Protein AF-A0A966H5E4-F1 (afdb_monomer_lite)

Foldseek 3Di:
DQQCPVQQAKAWDPQVPDDDPDDDRFPIKIKGWHAPPPRQKIKIKMWTAHPVRDIDIDIFMDGQPQDWDQGPPVVFARTKYWHAPDSFWIWIFGHHPNHTDDIDIRGDDPVD

Secondary structure (DSSP, 8-state):
--GGGGG-SEEEE-GGG---SSSPPPSEEEEEEEEEGGGTEEEEEEEEE-TT--EEEEEEEE--SSS-EE-S-TTT-SEEEEEEEETTEEEEEEEETTEEEEEEEEE--TT-

Radius of gyration: 14.09 Å; chains: 1; bounding box: 32×37×35 Å

pLDDT: mean 90.91, std 8.25, range [50.94, 97.81]

Sequence (112 aa):
MVQAYNFLASWQLFPEKCDYQFGLVPKSGSYRIESIRNGHALAISSNWVSLENEAFYTQYELLPNGELQPFDNQELADTVEANFDNASALRIRFYKTETLILDVLHEIMPNG

Structure (mmCIF, N/CA/C/O backbone):
data_AF-A0A966H5E4-F1
#
_entry.id   AF-A0A966H5E4-F1
#
loop_
_atom_site.group_PDB
_atom_site.id
_atom_site.type_symbol
_atom_site.label_atom_id
_atom_site.label_alt_id
_atom_site.label_comp_id
_atom_site.label_asym_id
_atom_site.label_entity_id
_atom_site.label_seq_id
_atom_site.pdbx_PDB_ins_code
_atom_site.Cartn_x
_atom_site.Cartn_y
_atom_site.Cartn_z
_atom_site.occupancy
_atom_site.B_iso_or_equiv
_atom_site.auth_seq_id
_atom_site.auth_comp_id
_atom_site.auth_asym_id
_atom_site.auth_atom_id
_atom_site.pdbx_PDB_model_num
ATOM 1 N N . MET A 1 1 ? -8.522 -7.320 16.559 1.00 50.94 1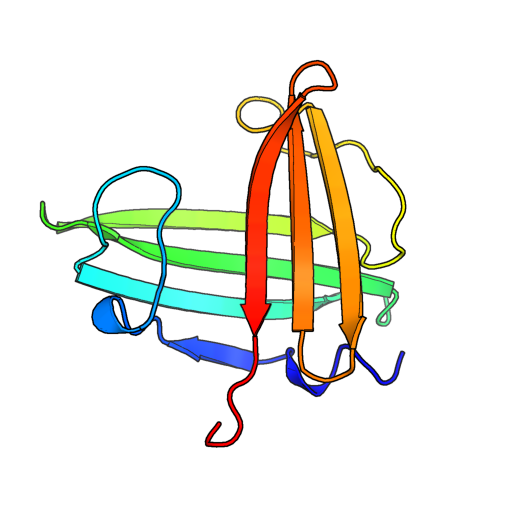 MET A N 1
ATOM 2 C CA . MET A 1 1 ? -7.042 -7.270 16.594 1.00 50.94 1 MET A CA 1
ATOM 3 C C . MET A 1 1 ? -6.354 -8.548 16.064 1.00 50.94 1 MET A C 1
ATOM 5 O O . MET A 1 1 ? -5.147 -8.528 15.906 1.00 50.94 1 MET A O 1
ATOM 9 N N . VAL A 1 2 ? -7.077 -9.636 15.725 1.00 54.19 2 VAL A N 1
ATOM 10 C CA . VAL A 1 2 ? -6.490 -10.913 15.228 1.00 54.19 2 VAL A CA 1
ATOM 11 C C . VAL A 1 2 ? -6.073 -10.871 13.743 1.00 54.19 2 VAL A C 1
ATOM 13 O O . VAL A 1 2 ? -5.162 -11.585 13.347 1.00 54.19 2 VAL A O 1
ATOM 16 N N . GLN A 1 3 ? -6.691 -10.018 12.920 1.00 62.41 3 GLN A N 1
ATOM 17 C CA . GLN A 1 3 ? -6.513 -10.044 11.456 1.00 62.41 3 GLN A CA 1
ATOM 18 C C . GLN A 1 3 ? -5.172 -9.481 10.961 1.00 62.41 3 GLN A C 1
ATOM 20 O O . GLN A 1 3 ? -4.663 -9.946 9.948 1.00 62.41 3 GLN A O 1
ATOM 25 N N . ALA A 1 4 ? -4.560 -8.541 11.688 1.00 72.69 4 ALA A N 1
ATOM 26 C CA . ALA A 1 4 ? -3.280 -7.965 11.274 1.00 72.69 4 ALA A CA 1
ATOM 27 C C . ALA A 1 4 ? -2.110 -8.951 11.394 1.00 72.69 4 ALA A C 1
ATOM 29 O O . ALA A 1 4 ? -1.133 -8.801 10.672 1.00 72.69 4 ALA A O 1
ATOM 30 N N . TYR A 1 5 ? -2.205 -9.957 12.276 1.00 76.81 5 TYR A N 1
ATOM 31 C CA . TYR A 1 5 ? -1.086 -10.835 12.639 1.00 76.81 5 TYR A CA 1
ATOM 32 C C . TYR A 1 5 ? -0.432 -11.509 11.428 1.00 76.81 5 TYR A C 1
ATOM 34 O O . TYR A 1 5 ? 0.789 -11.606 11.375 1.00 76.81 5 TYR A O 1
ATOM 42 N N . ASN A 1 6 ? -1.231 -11.891 10.428 1.00 85.12 6 ASN A N 1
ATOM 43 C CA . ASN A 1 6 ? -0.730 -12.542 9.218 1.00 85.12 6 ASN A CA 1
ATOM 44 C C . ASN A 1 6 ? 0.134 -11.616 8.347 1.00 85.12 6 ASN A C 1
ATOM 46 O O . ASN A 1 6 ? 0.923 -12.103 7.550 1.00 85.12 6 ASN A O 1
ATOM 50 N N . PHE A 1 7 ? 0.007 -10.297 8.510 1.00 88.06 7 PHE A N 1
ATOM 51 C CA . PHE A 1 7 ? 0.722 -9.288 7.730 1.00 88.06 7 PHE A CA 1
ATOM 52 C C . PHE A 1 7 ? 1.960 -8.731 8.437 1.00 88.06 7 PHE A C 1
ATOM 54 O O . PHE A 1 7 ? 2.816 -8.146 7.772 1.00 88.06 7 PHE A O 1
ATOM 61 N N . LEU A 1 8 ? 2.066 -8.890 9.763 1.00 91.62 8 LEU A N 1
ATOM 62 C CA . LEU A 1 8 ? 3.128 -8.289 10.577 1.00 91.62 8 LEU A CA 1
ATOM 63 C C . LEU A 1 8 ? 4.469 -9.002 10.377 1.00 91.62 8 LEU A C 1
ATOM 65 O O . LEU A 1 8 ? 4.881 -9.835 11.184 1.00 91.62 8 LEU A O 1
ATOM 69 N N . ALA A 1 9 ? 5.156 -8.673 9.291 1.00 91.12 9 ALA A N 1
ATOM 70 C CA . ALA A 1 9 ? 6.442 -9.251 8.945 1.00 91.12 9 ALA A CA 1
ATOM 71 C C . ALA A 1 9 ? 7.276 -8.293 8.087 1.00 91.12 9 ALA A C 1
ATOM 73 O O . ALA A 1 9 ? 6.839 -7.211 7.686 1.00 91.12 9 ALA A O 1
ATOM 74 N N . SER A 1 10 ? 8.508 -8.720 7.812 1.00 92.06 10 SER A N 1
ATOM 75 C CA . SER A 1 10 ? 9.286 -8.210 6.686 1.00 92.06 10 SER A CA 1
ATOM 76 C C . SER A 1 10 ? 9.081 -9.140 5.504 1.00 92.06 10 SER A C 1
ATOM 78 O O . SER A 1 10 ? 9.154 -10.359 5.642 1.00 92.06 10 SER A O 1
ATOM 80 N N . TRP A 1 11 ? 8.861 -8.547 4.350 1.00 90.94 11 TRP A N 1
ATOM 81 C CA . TRP A 1 11 ? 8.455 -9.229 3.148 1.00 90.94 11 TRP A CA 1
ATOM 82 C C . TRP A 1 11 ? 9.354 -8.817 1.995 1.00 90.94 11 TRP A C 1
ATOM 84 O O . TRP A 1 11 ? 9.778 -7.663 1.883 1.00 90.94 11 TRP A O 1
ATOM 94 N N . GLN A 1 12 ? 9.639 -9.776 1.127 1.00 90.56 12 GLN A N 1
ATOM 95 C CA . GLN A 1 12 ? 10.424 -9.550 -0.072 1.00 90.56 12 GLN A CA 1
ATOM 96 C C . GLN A 1 12 ? 9.494 -9.314 -1.257 1.00 90.56 12 GLN A C 1
ATOM 98 O O . GLN A 1 12 ? 8.526 -10.045 -1.457 1.00 90.56 12 GLN A O 1
ATOM 103 N N . LEU A 1 13 ? 9.807 -8.297 -2.055 1.00 89.25 13 LEU A N 1
ATOM 104 C CA . LEU A 1 13 ? 9.125 -8.056 -3.314 1.00 89.25 13 LEU A CA 1
ATOM 105 C C . LEU A 1 13 ? 9.654 -9.033 -4.368 1.00 89.25 13 LEU A C 1
ATOM 107 O O . LEU A 1 13 ? 10.859 -9.064 -4.627 1.00 89.25 13 LEU A O 1
ATOM 111 N N . PHE A 1 14 ? 8.743 -9.778 -4.987 1.00 89.38 14 PHE A N 1
ATOM 112 C CA . PHE A 1 14 ? 8.983 -10.559 -6.200 1.00 89.38 14 PHE A CA 1
ATOM 113 C C . PHE A 1 14 ? 8.325 -9.811 -7.361 1.00 89.38 14 PHE A C 1
ATOM 115 O O . PHE A 1 14 ? 7.114 -9.952 -7.537 1.00 89.38 14 PHE A O 1
ATOM 122 N N . PRO A 1 15 ? 9.061 -8.960 -8.102 1.00 87.50 15 PRO A N 1
ATOM 123 C CA . PRO A 1 15 ? 8.449 -8.045 -9.062 1.00 87.50 15 PRO A CA 1
ATOM 124 C C . PRO A 1 15 ? 7.628 -8.747 -10.150 1.00 87.50 15 PRO A C 1
ATOM 126 O O . PRO A 1 15 ? 6.629 -8.217 -10.620 1.00 87.50 15 PRO A O 1
ATOM 129 N N . GLU A 1 16 ? 7.999 -9.973 -10.506 1.00 89.00 16 GLU A N 1
ATOM 130 C CA . GLU A 1 16 ? 7.293 -10.823 -11.462 1.00 89.00 16 GLU A CA 1
ATOM 131 C C . GLU A 1 16 ? 5.937 -11.356 -10.967 1.00 89.00 16 GLU A C 1
ATOM 133 O O . GLU A 1 16 ? 5.179 -11.914 -11.757 1.00 89.00 16 GLU A O 1
ATOM 138 N N . LYS A 1 17 ? 5.633 -11.215 -9.671 1.00 87.06 17 LYS A N 1
ATOM 139 C CA . LYS A 1 17 ? 4.374 -11.648 -9.043 1.00 87.06 17 LYS A CA 1
ATOM 140 C C . LYS A 1 17 ? 3.460 -10.483 -8.659 1.00 87.06 17 LYS A C 1
ATOM 142 O O . LYS A 1 17 ? 2.461 -10.709 -7.981 1.00 87.06 17 LYS A O 1
ATOM 147 N N . CYS A 1 18 ? 3.813 -9.254 -9.027 1.00 86.31 18 CYS A N 1
ATOM 148 C CA . CYS A 1 18 ? 3.080 -8.056 -8.639 1.00 86.31 18 CYS A CA 1
ATOM 149 C C . CYS A 1 18 ? 2.464 -7.359 -9.852 1.00 86.31 18 CYS A C 1
ATOM 151 O O . CYS A 1 18 ? 3.092 -7.253 -10.904 1.00 86.31 18 CYS A O 1
ATOM 153 N N . ASP A 1 19 ? 1.267 -6.810 -9.657 1.00 87.25 19 ASP A N 1
ATOM 154 C CA . ASP A 1 19 ? 0.618 -5.918 -10.612 1.00 87.25 19 ASP A CA 1
ATOM 155 C C . ASP A 1 19 ? 0.862 -4.461 -10.206 1.00 87.25 19 ASP A C 1
ATOM 157 O O . ASP A 1 19 ? 0.586 -4.056 -9.074 1.00 87.25 19 ASP A O 1
ATOM 161 N N . TYR A 1 20 ? 1.388 -3.659 -11.132 1.00 88.12 20 TYR A N 1
ATOM 162 C CA . TYR A 1 20 ? 1.750 -2.265 -10.880 1.00 88.12 20 TYR A CA 1
ATOM 163 C C . TYR A 1 20 ? 0.769 -1.323 -11.571 1.00 88.12 20 TYR A C 1
ATOM 165 O O . TYR A 1 20 ? 0.614 -1.365 -12.790 1.00 88.12 20 TYR A O 1
ATOM 173 N N . GLN A 1 21 ? 0.135 -0.438 -10.798 1.00 85.75 21 GLN A N 1
ATOM 174 C CA . GLN A 1 21 ? -0.755 0.589 -11.354 1.00 85.75 21 GLN A CA 1
ATOM 175 C C . GLN A 1 21 ? 0.018 1.724 -12.042 1.00 85.75 21 GLN A C 1
ATOM 177 O O . GLN A 1 21 ? -0.467 2.298 -13.015 1.00 85.75 21 GLN A O 1
ATOM 182 N N . PHE A 1 22 ? 1.223 2.039 -11.555 1.00 83.19 22 PHE A N 1
ATOM 183 C CA . PHE A 1 22 ? 2.040 3.153 -12.035 1.00 83.19 22 PHE A CA 1
ATOM 184 C C . PHE A 1 22 ? 3.528 2.802 -12.043 1.00 83.19 22 PHE A C 1
ATOM 186 O O . PHE A 1 22 ? 3.987 1.965 -11.266 1.00 83.19 22 PHE A O 1
ATOM 193 N N . GLY A 1 23 ? 4.288 3.522 -12.871 1.00 82.62 23 GLY A N 1
ATOM 194 C CA . GLY A 1 23 ? 5.744 3.423 -12.928 1.00 82.62 23 GLY A CA 1
ATOM 195 C C . GLY A 1 23 ? 6.258 2.170 -13.635 1.00 82.62 23 GLY A C 1
ATOM 196 O O . GLY A 1 23 ? 5.518 1.442 -14.296 1.00 82.62 23 GLY A O 1
ATOM 197 N N . LEU A 1 24 ? 7.569 1.958 -13.525 1.00 87.19 24 LEU A N 1
ATOM 198 C CA . LEU A 1 24 ? 8.240 0.764 -14.027 1.00 87.19 24 LEU A CA 1
ATOM 199 C C . LEU A 1 24 ? 8.396 -0.263 -12.909 1.00 87.19 24 LEU A C 1
ATOM 201 O O . LEU A 1 24 ? 8.579 0.088 -11.742 1.00 87.19 24 LEU A O 1
ATOM 205 N N . VAL A 1 25 ? 8.383 -1.536 -13.299 1.00 90.94 25 VAL A N 1
ATOM 206 C CA . VAL A 1 25 ? 8.644 -2.660 -12.400 1.00 90.94 25 VAL A CA 1
ATOM 207 C C . VAL A 1 25 ? 10.019 -2.465 -11.739 1.00 90.94 25 VAL A C 1
ATOM 209 O O . VAL A 1 25 ? 11.018 -2.305 -12.450 1.00 90.94 25 VAL A O 1
ATOM 212 N N . PRO A 1 26 ? 10.109 -2.454 -10.396 1.00 92.12 26 PRO A N 1
ATOM 213 C CA . PRO A 1 26 ? 11.379 -2.325 -9.703 1.00 92.12 26 PRO A CA 1
ATOM 214 C C . PRO A 1 26 ? 12.228 -3.582 -9.900 1.00 92.12 26 PRO A C 1
ATOM 216 O O . PRO A 1 26 ? 11.724 -4.688 -10.079 1.00 92.12 26 PRO A O 1
ATOM 219 N N . LYS A 1 27 ? 13.546 -3.424 -9.795 1.00 93.56 27 LYS A N 1
ATOM 220 C CA . LYS A 1 27 ? 14.506 -4.531 -9.851 1.00 93.56 27 LYS A CA 1
ATOM 221 C C . LYS A 1 27 ? 14.396 -5.445 -8.630 1.00 93.56 27 LYS A C 1
ATOM 223 O O . LYS A 1 27 ? 14.578 -6.653 -8.728 1.00 93.56 27 LYS A O 1
ATOM 228 N N . SER A 1 28 ? 14.154 -4.851 -7.466 1.00 93.62 28 SER A N 1
ATOM 229 C CA . SER A 1 28 ? 14.013 -5.542 -6.185 1.00 93.62 28 SER A CA 1
ATOM 230 C C . SER A 1 28 ? 13.399 -4.600 -5.161 1.00 93.62 28 SER A C 1
ATOM 232 O O . SER A 1 28 ? 13.559 -3.385 -5.275 1.00 93.62 28 SER A O 1
ATOM 234 N N . GLY A 1 29 ? 12.797 -5.145 -4.114 1.00 94.12 29 GLY A N 1
ATOM 235 C CA . GLY A 1 29 ? 12.353 -4.354 -2.978 1.00 94.12 29 GLY A CA 1
ATOM 236 C C . GLY A 1 29 ? 12.055 -5.210 -1.760 1.00 94.12 29 GLY A C 1
ATOM 237 O O . GLY A 1 29 ? 12.014 -6.439 -1.830 1.00 94.12 29 GLY A O 1
ATOM 238 N N . SER A 1 30 ? 11.845 -4.541 -0.642 1.00 93.88 30 SER A N 1
ATOM 239 C CA . SER A 1 30 ? 11.320 -5.141 0.574 1.00 93.88 30 SER A CA 1
ATOM 240 C C . SER A 1 30 ? 10.307 -4.205 1.195 1.00 93.88 30 SER A C 1
ATOM 242 O O . SER A 1 30 ? 10.428 -2.986 1.090 1.00 93.88 30 SER A O 1
ATOM 244 N N . TYR A 1 31 ? 9.321 -4.790 1.856 1.00 93.06 31 TYR A N 1
ATOM 245 C CA . TYR A 1 31 ? 8.350 -4.050 2.637 1.00 93.06 31 TYR A CA 1
ATOM 246 C C . TYR A 1 31 ? 8.261 -4.629 4.041 1.00 93.06 31 TYR A C 1
ATOM 248 O O . TYR A 1 31 ? 8.528 -5.807 4.271 1.00 93.06 31 TYR A O 1
ATOM 256 N N . ARG A 1 32 ? 7.905 -3.793 5.006 1.00 95.44 32 ARG A N 1
ATOM 257 C CA . ARG A 1 32 ? 7.684 -4.197 6.386 1.00 95.44 32 ARG A CA 1
ATOM 258 C C . ARG A 1 32 ? 6.393 -3.577 6.882 1.00 95.44 32 ARG A C 1
ATOM 260 O O . ARG A 1 32 ? 6.173 -2.382 6.699 1.00 95.44 32 ARG A O 1
ATOM 267 N N . ILE A 1 33 ? 5.572 -4.404 7.517 1.00 95.06 33 ILE A N 1
ATOM 268 C CA . ILE A 1 33 ? 4.335 -3.982 8.167 1.00 95.06 33 ILE A CA 1
ATOM 269 C C . ILE A 1 33 ? 4.482 -4.270 9.655 1.00 95.06 33 ILE A C 1
ATOM 271 O O . ILE A 1 33 ? 4.755 -5.400 10.059 1.00 95.06 33 ILE A O 1
ATOM 275 N N . GLU A 1 34 ? 4.307 -3.241 10.471 1.00 95.50 34 GLU A N 1
ATOM 276 C CA . GLU A 1 34 ? 4.423 -3.314 11.922 1.00 95.50 34 GLU A CA 1
ATOM 277 C C . GLU A 1 34 ? 3.140 -2.827 12.578 1.00 95.50 34 GLU A C 1
ATOM 279 O O . GLU A 1 34 ? 2.458 -1.927 12.095 1.00 95.50 34 GLU A O 1
ATOM 284 N N . SER A 1 35 ? 2.814 -3.436 13.709 1.00 93.75 35 SER A N 1
ATOM 285 C CA . SER A 1 35 ? 1.715 -3.009 14.558 1.00 93.75 35 SER A CA 1
ATOM 286 C C . SER A 1 35 ? 2.224 -1.940 15.515 1.00 93.75 35 SER A C 1
ATOM 288 O O . SER A 1 35 ? 3.200 -2.154 16.235 1.00 93.75 35 SER A O 1
ATOM 290 N N . ILE A 1 36 ? 1.555 -0.793 15.535 1.00 93.75 36 ILE A N 1
ATOM 291 C CA . ILE A 1 36 ? 1.883 0.344 16.395 1.00 93.75 36 ILE A CA 1
ATOM 292 C C . ILE A 1 36 ? 0.654 0.758 17.211 1.00 93.75 36 ILE A C 1
ATOM 294 O O . ILE A 1 36 ? -0.453 0.246 17.018 1.00 93.75 36 ILE A O 1
ATOM 298 N N . ARG A 1 37 ? 0.840 1.683 18.164 1.00 92.06 37 ARG A N 1
ATOM 299 C CA . ARG A 1 37 ? -0.240 2.223 19.016 1.00 92.06 37 ARG A CA 1
ATOM 300 C C . ARG A 1 37 ? -1.080 1.106 19.660 1.00 92.06 37 ARG A C 1
ATOM 302 O O . ARG A 1 37 ? -2.303 1.109 19.573 1.00 92.06 37 ARG A O 1
ATOM 309 N N . ASN A 1 38 ? -0.408 0.121 20.261 1.00 86.69 38 ASN A N 1
ATOM 310 C CA . ASN A 1 38 ? -1.017 -1.065 20.878 1.00 86.69 38 ASN A CA 1
ATOM 311 C C . ASN A 1 38 ? -1.904 -1.900 19.932 1.00 86.69 38 ASN A C 1
ATOM 313 O O . ASN A 1 38 ? -2.871 -2.502 20.382 1.00 86.69 38 ASN A O 1
ATOM 317 N N . GLY A 1 39 ? -1.597 -1.946 18.631 1.00 84.50 39 GLY A N 1
ATOM 318 C CA . GLY A 1 39 ? -2.324 -2.769 17.656 1.00 84.50 39 GLY A CA 1
ATOM 319 C C . GLY A 1 39 ? -3.528 -2.117 17.003 1.00 84.50 39 GLY A C 1
ATOM 320 O O . GLY A 1 39 ? -4.297 -2.804 16.331 1.00 84.50 39 GLY A O 1
ATOM 321 N N . HIS A 1 40 ? -3.694 -0.811 17.190 1.00 88.88 40 HIS A N 1
ATOM 322 C CA . HIS A 1 40 ? -4.760 -0.048 16.551 1.00 88.88 40 HIS A CA 1
ATOM 323 C C . HIS A 1 40 ? -4.352 0.544 15.200 1.00 88.88 40 HIS A C 1
ATOM 325 O O . HIS A 1 40 ? -5.225 0.812 14.382 1.00 88.88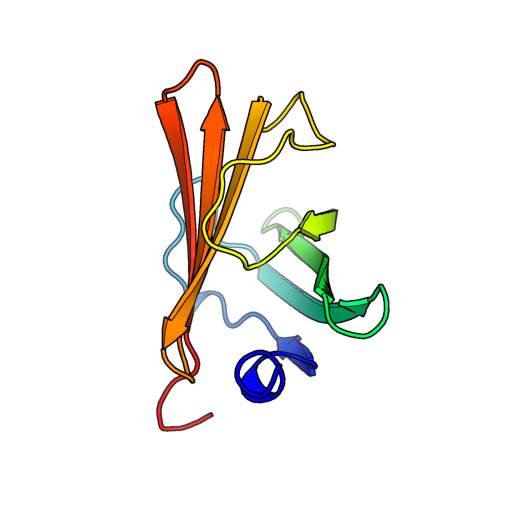 40 HIS A O 1
ATOM 331 N N . ALA A 1 41 ? -3.054 0.731 14.958 1.00 93.19 41 ALA A N 1
ATOM 332 C CA . ALA A 1 41 ? -2.525 1.287 13.718 1.00 93.19 41 ALA A CA 1
ATOM 333 C C . ALA A 1 41 ? -1.416 0.396 13.146 1.00 93.19 41 ALA A C 1
ATOM 335 O O . ALA A 1 41 ? -0.808 -0.402 13.867 1.00 93.19 41 ALA A O 1
ATOM 336 N N . LEU A 1 42 ? -1.156 0.549 11.850 1.00 94.94 42 LEU A N 1
ATOM 337 C CA . LEU A 1 42 ? -0.062 -0.105 11.144 1.00 94.94 42 LEU A CA 1
ATOM 338 C C . LEU A 1 42 ? 0.962 0.938 10.706 1.00 94.94 42 LEU A C 1
ATOM 340 O O . LEU A 1 42 ? 0.580 1.985 10.190 1.00 94.94 42 LEU A O 1
ATOM 344 N N . ALA A 1 43 ? 2.241 0.628 10.878 1.00 95.62 43 ALA A N 1
ATOM 345 C CA . ALA A 1 43 ? 3.338 1.322 10.224 1.00 95.62 43 ALA A CA 1
ATOM 346 C C . ALA A 1 43 ? 3.789 0.482 9.028 1.00 95.62 43 ALA A C 1
ATOM 348 O O . ALA A 1 43 ? 4.120 -0.695 9.183 1.00 95.62 43 ALA A O 1
ATOM 349 N N . ILE A 1 44 ? 3.784 1.079 7.841 1.00 95.25 44 ILE A N 1
ATOM 350 C CA . ILE A 1 44 ? 4.254 0.450 6.610 1.00 95.25 44 ILE A CA 1
ATOM 351 C C . ILE A 1 44 ? 5.512 1.176 6.172 1.00 95.25 44 ILE A C 1
ATOM 353 O O . ILE A 1 44 ? 5.512 2.396 6.038 1.00 95.25 44 ILE A O 1
ATOM 357 N N . SER A 1 45 ? 6.579 0.422 5.934 1.00 95.81 45 SER A N 1
ATOM 358 C CA . SER A 1 45 ? 7.794 0.918 5.292 1.00 95.81 45 SER A CA 1
ATOM 359 C C . SER A 1 45 ? 8.119 0.065 4.076 1.00 95.81 45 SER A C 1
ATOM 361 O O . S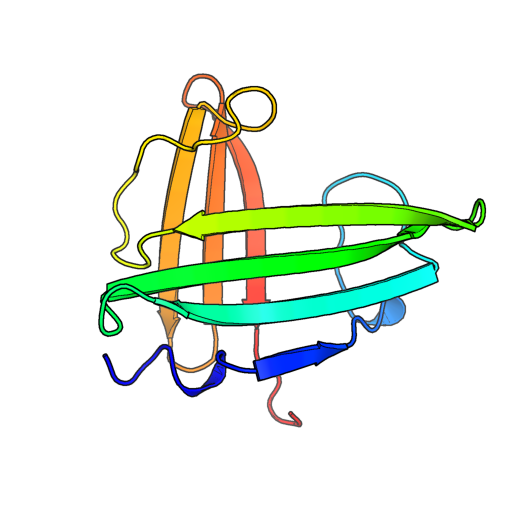ER A 1 45 ? 7.907 -1.148 4.074 1.00 95.81 45 SER A O 1
ATOM 363 N N . SER A 1 46 ? 8.602 0.700 3.017 1.00 94.00 46 SER A N 1
ATOM 364 C CA . SER A 1 46 ? 9.000 0.025 1.789 1.00 94.00 46 SER A CA 1
ATOM 365 C C . SER A 1 46 ? 10.257 0.665 1.233 1.00 94.00 46 SER A C 1
ATOM 367 O O . SER A 1 46 ? 10.418 1.883 1.263 1.00 94.00 46 SER A O 1
ATOM 369 N N . ASN A 1 47 ? 11.146 -0.169 0.716 1.00 95.38 47 ASN A N 1
ATOM 370 C CA . ASN A 1 47 ? 12.327 0.241 -0.016 1.00 95.38 47 ASN A CA 1
ATOM 371 C C . ASN A 1 47 ? 12.414 -0.560 -1.309 1.00 95.38 47 ASN A C 1
ATOM 373 O O . ASN A 1 47 ? 12.187 -1.771 -1.319 1.00 95.38 47 ASN A O 1
ATOM 377 N N . TRP A 1 48 ? 12.783 0.093 -2.403 1.00 95.06 48 TRP A N 1
ATOM 378 C CA . TRP A 1 48 ? 12.963 -0.581 -3.684 1.00 95.06 48 TRP A CA 1
ATOM 379 C C . TRP A 1 48 ? 14.087 0.047 -4.492 1.00 95.06 48 TRP A C 1
ATOM 381 O O . TRP A 1 48 ? 14.494 1.182 -4.255 1.00 95.06 48 TRP A O 1
ATOM 391 N N . VAL A 1 49 ? 14.604 -0.729 -5.439 1.00 95.31 49 VAL A N 1
ATOM 392 C CA . VAL A 1 49 ? 15.643 -0.309 -6.376 1.00 95.31 49 VAL A CA 1
ATOM 393 C C . VAL A 1 49 ? 15.049 -0.314 -7.780 1.00 95.31 49 VAL A C 1
ATOM 395 O O . VAL A 1 49 ? 14.470 -1.325 -8.189 1.00 95.31 49 VAL A O 1
ATOM 398 N N . SER A 1 50 ? 15.165 0.792 -8.515 1.00 93.44 50 SER A N 1
ATOM 399 C CA . SER A 1 50 ? 14.705 0.882 -9.907 1.00 93.44 50 SER A CA 1
ATOM 400 C C . SER A 1 50 ? 15.618 0.117 -10.867 1.00 93.44 50 SER A C 1
ATOM 402 O O . SER A 1 50 ? 16.699 -0.362 -10.509 1.00 93.44 50 SER A O 1
ATOM 404 N N . LEU A 1 51 ? 15.192 0.012 -12.127 1.00 91.62 51 LEU A N 1
ATOM 405 C CA . LEU A 1 51 ? 16.018 -0.543 -13.200 1.00 91.62 51 LEU A CA 1
ATOM 406 C C . LEU A 1 51 ? 17.257 0.324 -13.491 1.00 91.62 51 LEU A C 1
ATOM 408 O O . LEU A 1 51 ? 18.285 -0.220 -13.894 1.00 91.62 51 LEU A O 1
ATOM 412 N N . GLU A 1 52 ? 17.205 1.63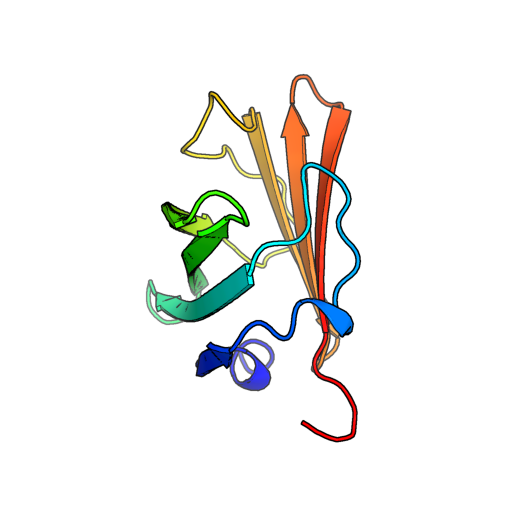2 -13.211 1.00 94.31 52 GLU A N 1
ATOM 413 C CA . GLU A 1 52 ? 18.365 2.533 -13.296 1.00 94.31 52 GLU A CA 1
ATOM 414 C C . GLU A 1 52 ? 19.319 2.416 -12.090 1.00 94.31 52 GLU A C 1
ATOM 416 O O . GLU A 1 52 ? 20.366 3.057 -12.062 1.00 94.31 52 GLU A O 1
ATOM 421 N N . ASN A 1 53 ? 19.026 1.521 -11.139 1.00 94.06 53 ASN A N 1
ATOM 422 C CA . ASN A 1 53 ? 19.747 1.325 -9.874 1.00 94.06 53 ASN A CA 1
ATOM 423 C C . ASN A 1 53 ? 19.632 2.505 -8.896 1.00 94.06 53 ASN A C 1
ATOM 425 O O . ASN A 1 53 ? 20.503 2.694 -8.045 1.00 94.06 53 ASN A O 1
ATOM 429 N N . GLU A 1 54 ? 18.539 3.258 -8.971 1.00 96.00 54 GLU A N 1
ATOM 430 C CA . GLU A 1 54 ? 18.196 4.259 -7.965 1.00 96.00 54 GLU A CA 1
ATOM 431 C C . GLU A 1 54 ? 17.463 3.595 -6.797 1.00 96.00 54 GLU A C 1
ATOM 433 O O . GLU A 1 54 ? 16.614 2.726 -7.004 1.00 96.00 54 GLU A O 1
ATOM 438 N N . ALA A 1 55 ? 17.803 3.979 -5.567 1.00 94.94 55 ALA A N 1
ATOM 439 C CA . ALA A 1 55 ? 17.190 3.440 -4.358 1.00 94.94 55 ALA A CA 1
ATOM 440 C C . ALA A 1 55 ? 16.145 4.412 -3.803 1.00 94.94 55 ALA A C 1
ATOM 442 O O . ALA A 1 55 ? 16.430 5.589 -3.589 1.00 94.94 55 ALA A O 1
ATOM 443 N N . PHE A 1 56 ? 14.959 3.888 -3.516 1.00 94.44 56 PHE A N 1
ATOM 444 C CA . PHE A 1 56 ? 13.825 4.631 -2.986 1.00 94.44 56 PHE A CA 1
ATOM 445 C C . PHE A 1 56 ? 13.386 4.058 -1.642 1.00 94.44 56 PHE A C 1
ATOM 447 O O . PHE A 1 56 ? 13.580 2.872 -1.359 1.00 94.44 56 PHE A O 1
ATOM 454 N N . TYR A 1 57 ? 12.768 4.910 -0.829 1.00 93.88 57 TYR A N 1
ATOM 455 C CA . TYR A 1 57 ? 12.201 4.560 0.466 1.00 93.88 57 TYR A CA 1
ATOM 456 C C . TYR A 1 57 ? 10.903 5.333 0.689 1.00 93.88 57 TYR A C 1
ATOM 458 O O . TYR A 1 57 ? 10.808 6.509 0.340 1.00 93.88 57 TYR A O 1
ATOM 466 N N . THR A 1 58 ? 9.924 4.687 1.309 1.00 92.62 58 THR A N 1
ATOM 467 C CA . THR A 1 58 ? 8.710 5.328 1.811 1.00 92.62 58 THR A CA 1
ATOM 468 C C . THR A 1 58 ? 8.317 4.728 3.152 1.00 92.62 58 THR A C 1
ATOM 470 O O . THR A 1 58 ? 8.575 3.552 3.421 1.00 92.62 58 THR A O 1
ATOM 473 N N . GLN A 1 59 ? 7.669 5.538 3.981 1.00 94.88 59 GLN A N 1
ATOM 474 C CA . GLN A 1 59 ? 7.065 5.107 5.229 1.00 94.88 59 GLN A CA 1
ATOM 475 C C . GLN A 1 59 ? 5.805 5.916 5.502 1.00 94.88 59 GLN A C 1
ATOM 477 O O . GLN A 1 59 ? 5.789 7.129 5.305 1.00 94.88 59 GLN A O 1
ATOM 482 N N . TYR A 1 60 ? 4.767 5.242 5.979 1.00 94.81 60 TYR A N 1
ATOM 483 C CA . TYR A 1 60 ? 3.528 5.873 6.403 1.00 94.81 60 TYR A CA 1
ATOM 484 C C . TYR A 1 60 ? 2.818 5.031 7.462 1.00 94.81 60 TYR A C 1
ATOM 486 O O . TYR A 1 60 ? 3.043 3.825 7.587 1.00 94.81 60 TYR A O 1
ATOM 494 N N . GLU A 1 61 ? 1.954 5.682 8.234 1.00 94.88 61 GLU A N 1
ATOM 495 C CA . GLU A 1 61 ? 1.094 5.037 9.220 1.00 94.88 61 GLU A CA 1
ATOM 496 C C . GLU A 1 61 ? -0.359 5.076 8.749 1.00 94.88 61 GLU A C 1
ATOM 498 O O . GLU A 1 61 ? -0.779 6.018 8.078 1.00 94.88 61 GLU A O 1
ATOM 503 N N . LEU A 1 62 ? -1.143 4.060 9.102 1.00 94.25 62 LEU A N 1
ATOM 504 C CA . LEU A 1 62 ? -2.569 4.022 8.789 1.00 94.25 62 LEU A CA 1
ATOM 505 C C . LEU A 1 62 ? -3.387 3.288 9.851 1.00 94.25 62 LEU A C 1
ATOM 507 O O . LEU A 1 62 ? -2.870 2.479 10.626 1.00 94.25 62 LEU A O 1
ATOM 511 N N . LEU A 1 63 ? -4.686 3.578 9.873 1.00 94.88 63 LEU A N 1
ATOM 512 C CA . LEU A 1 63 ? -5.680 2.911 10.709 1.00 94.88 63 LEU A CA 1
ATOM 513 C C . LEU A 1 63 ? -6.491 1.952 9.826 1.00 94.88 63 LEU A C 1
ATOM 515 O O . LEU A 1 63 ? -7.246 2.422 8.978 1.00 94.88 63 LEU A O 1
ATOM 519 N N . PRO A 1 64 ? -6.366 0.621 9.989 1.00 93.75 64 PRO A N 1
ATOM 520 C CA . PRO A 1 64 ? -7.113 -0.341 9.184 1.00 93.75 64 PRO A CA 1
ATOM 521 C C . PRO A 1 64 ? -8.546 -0.529 9.721 1.00 93.75 64 PRO A C 1
ATOM 523 O O . PRO A 1 64 ? -8.934 -1.634 10.106 1.00 93.75 64 PRO A O 1
ATOM 526 N N . A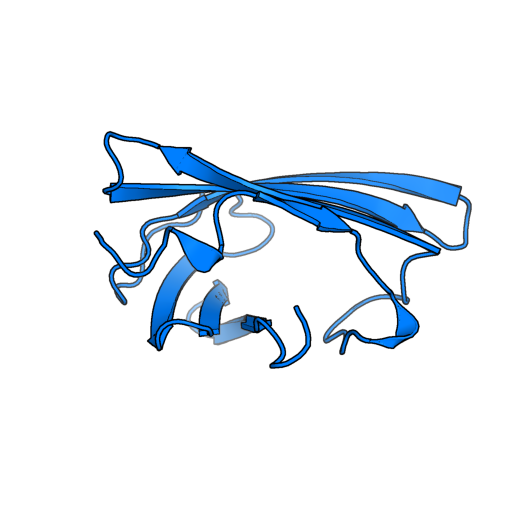SN A 1 65 ? -9.313 0.562 9.826 1.00 93.38 65 ASN A N 1
ATOM 527 C CA . ASN A 1 65 ? -10.674 0.584 10.377 1.00 93.38 65 ASN A CA 1
ATOM 528 C C . ASN A 1 65 ? -11.777 0.762 9.316 1.00 93.38 65 ASN A C 1
ATOM 530 O O . ASN A 1 65 ? -12.951 0.758 9.678 1.00 93.38 65 ASN A O 1
ATOM 534 N N . GLY A 1 66 ? -11.416 0.884 8.034 1.00 94.31 66 GLY A N 1
ATOM 535 C CA . GLY A 1 66 ? -12.356 1.108 6.933 1.00 94.31 66 GLY A CA 1
ATOM 536 C C . GLY A 1 66 ? -12.937 2.521 6.872 1.00 94.31 66 GLY A C 1
ATOM 537 O O . GLY A 1 66 ? -13.959 2.721 6.227 1.00 94.31 66 GLY A O 1
ATOM 538 N N . GLU A 1 67 ? -12.324 3.492 7.550 1.00 96.31 67 GLU A N 1
ATOM 539 C CA . GLU A 1 67 ? -12.717 4.899 7.475 1.00 96.31 67 GLU A CA 1
ATOM 540 C C . GLU A 1 67 ? -11.661 5.710 6.717 1.00 96.31 67 GLU A C 1
ATOM 542 O O . GLU A 1 67 ? -10.462 5.441 6.817 1.00 96.31 67 GLU A O 1
ATOM 547 N N . LEU A 1 68 ? -12.103 6.740 5.990 1.00 96.75 68 LEU A N 1
ATOM 548 C CA . LEU A 1 68 ? -11.207 7.721 5.381 1.00 96.75 68 LEU A CA 1
ATOM 549 C C . LEU A 1 68 ? -10.548 8.578 6.464 1.00 96.75 68 LEU A C 1
ATOM 551 O O . LEU A 1 68 ? -11.227 9.177 7.297 1.00 96.75 68 LEU A O 1
ATOM 555 N N . GLN A 1 69 ? -9.225 8.674 6.412 1.00 96.06 69 GLN A N 1
ATOM 556 C CA . GLN A 1 69 ? -8.412 9.486 7.313 1.00 96.06 69 GLN A CA 1
ATOM 557 C C . GLN A 1 69 ? -7.539 10.448 6.502 1.00 96.06 69 GLN A C 1
ATOM 559 O O . GLN A 1 69 ? -7.125 10.091 5.398 1.00 96.06 69 GLN A O 1
ATOM 564 N N . PRO A 1 70 ? -7.214 11.646 7.019 1.00 96.44 70 PRO A N 1
ATOM 565 C CA . PRO A 1 70 ? -6.189 12.496 6.421 1.00 96.44 70 PRO A CA 1
ATOM 566 C C . PRO A 1 70 ? -4.873 11.731 6.261 1.00 96.44 70 PRO A C 1
ATOM 568 O O . PRO A 1 70 ? -4.481 10.984 7.158 1.00 96.44 70 PRO A O 1
ATOM 571 N N . PHE A 1 71 ? -4.197 11.912 5.129 1.00 95.94 71 PHE A N 1
ATOM 572 C CA . PHE A 1 71 ? -2.933 11.234 4.855 1.00 95.94 71 PHE A CA 1
ATOM 573 C C . PHE A 1 71 ? -1.738 12.171 5.039 1.00 95.94 71 PHE A C 1
ATOM 575 O O . PHE A 1 71 ? -1.739 13.279 4.522 1.00 95.94 71 PHE A O 1
ATOM 582 N N . ASP A 1 72 ? -0.688 11.755 5.745 1.00 93.00 72 ASP A N 1
ATOM 583 C CA . ASP A 1 72 ? 0.414 12.673 6.078 1.00 93.00 72 ASP A CA 1
ATOM 584 C C . ASP A 1 72 ? 1.157 13.202 4.838 1.00 93.00 72 ASP A C 1
ATOM 586 O O . ASP A 1 72 ? 1.523 14.379 4.780 1.00 93.00 72 ASP A O 1
ATOM 590 N N . ASN A 1 73 ? 1.350 12.361 3.816 1.00 91.12 73 ASN A N 1
ATOM 591 C CA . ASN A 1 73 ? 1.977 12.784 2.567 1.00 91.12 73 ASN A CA 1
ATOM 592 C C . ASN A 1 73 ? 0.940 13.370 1.596 1.00 91.12 73 ASN A C 1
ATOM 594 O O . ASN A 1 73 ? 0.461 12.710 0.670 1.00 91.12 73 ASN A O 1
ATOM 598 N N . GLN A 1 74 ? 0.661 14.655 1.806 1.00 92.25 74 GLN A N 1
ATOM 599 C CA . GLN A 1 74 ? -0.269 15.456 1.012 1.00 92.25 74 GLN A CA 1
ATOM 600 C C . GLN A 1 74 ? 0.180 15.667 -0.444 1.00 92.25 74 GLN A C 1
ATOM 602 O O . GLN A 1 74 ? -0.644 16.045 -1.274 1.00 92.25 74 GLN A O 1
ATOM 607 N N . GLU A 1 75 ? 1.444 15.419 -0.805 1.00 91.56 75 GLU A N 1
ATOM 608 C CA . GLU A 1 75 ? 1.856 15.427 -2.218 1.00 91.56 75 GLU A CA 1
ATOM 609 C C . GLU A 1 75 ? 1.293 14.213 -2.962 1.00 91.56 75 GLU A C 1
ATOM 611 O O . GLU A 1 75 ? 0.875 14.339 -4.112 1.00 91.56 75 GLU A O 1
ATOM 616 N N . LEU A 1 76 ? 1.221 13.059 -2.287 1.00 90.31 76 LEU A N 1
ATOM 617 C CA . LEU A 1 76 ? 0.651 11.836 -2.845 1.00 90.31 76 LEU A CA 1
ATOM 618 C C . LEU A 1 76 ? -0.881 11.862 -2.805 1.00 90.31 76 LEU A C 1
ATOM 620 O O . LEU A 1 76 ? -1.512 11.723 -3.845 1.00 90.31 76 LEU A O 1
ATOM 624 N N . ALA A 1 77 ? -1.483 12.027 -1.625 1.00 96.06 77 ALA A N 1
ATOM 625 C CA . ALA A 1 77 ? -2.927 11.887 -1.423 1.00 96.06 77 ALA A CA 1
ATOM 626 C C . ALA A 1 77 ? -3.436 12.804 -0.305 1.00 96.06 77 ALA A C 1
ATOM 628 O O . ALA A 1 77 ? -2.700 13.108 0.627 1.00 96.06 77 ALA A O 1
ATOM 629 N N . ASP A 1 78 ? -4.705 13.204 -0.371 1.00 97.44 78 ASP A N 1
ATOM 630 C CA . ASP A 1 78 ? -5.342 13.996 0.689 1.00 97.44 78 ASP A CA 1
ATOM 631 C C . ASP A 1 78 ? -5.821 13.093 1.832 1.00 97.44 78 ASP A C 1
ATOM 633 O O . ASP A 1 78 ? -5.684 13.432 3.011 1.00 97.44 78 ASP A O 1
ATOM 637 N N . THR A 1 79 ? -6.373 11.926 1.478 1.00 97.81 79 THR A N 1
ATOM 638 C CA . THR A 1 79 ? -6.905 10.942 2.427 1.00 97.81 79 THR A CA 1
ATOM 639 C C . THR A 1 79 ? -6.521 9.513 2.053 1.00 97.81 79 THR A C 1
ATOM 641 O O . THR A 1 79 ? -6.208 9.209 0.898 1.00 97.81 79 THR A O 1
ATOM 644 N N . VAL A 1 80 ? -6.547 8.633 3.050 1.00 97.75 80 VAL A N 1
ATOM 645 C CA . VAL A 1 80 ? -6.288 7.200 2.933 1.00 97.75 80 VAL A CA 1
ATOM 646 C C . VAL A 1 80 ? -7.372 6.416 3.671 1.00 97.75 80 VAL A C 1
ATOM 648 O O . VAL A 1 80 ? -7.822 6.813 4.743 1.00 97.75 80 VAL A O 1
ATOM 651 N N . GLU A 1 81 ? -7.785 5.295 3.097 1.00 97.31 81 GLU A N 1
ATOM 652 C CA . GLU A 1 81 ? -8.648 4.289 3.714 1.00 97.31 81 GLU A CA 1
ATOM 653 C C . GLU A 1 81 ? -7.879 2.969 3.741 1.00 97.31 81 GLU A C 1
ATOM 655 O O . GLU A 1 81 ? -7.228 2.607 2.760 1.00 97.31 81 GLU A O 1
ATOM 660 N N . ALA A 1 82 ? -7.962 2.230 4.843 1.00 96.44 82 ALA A N 1
ATOM 661 C CA . ALA A 1 82 ? -7.403 0.889 4.920 1.00 96.44 82 ALA A CA 1
ATOM 662 C C . ALA A 1 82 ? -8.354 -0.058 5.642 1.00 96.44 82 ALA A C 1
ATOM 664 O O . ALA A 1 82 ? -8.969 0.303 6.649 1.00 96.44 82 ALA A O 1
ATOM 665 N N . ASN A 1 83 ? -8.452 -1.290 5.156 1.00 95.31 83 ASN A N 1
ATOM 666 C CA . ASN A 1 83 ? -9.302 -2.312 5.747 1.00 95.31 83 ASN A CA 1
ATOM 667 C C . ASN A 1 83 ? -8.778 -3.721 5.443 1.00 95.31 83 ASN A C 1
ATOM 669 O O . ASN A 1 83 ? -8.162 -3.978 4.410 1.00 95.31 83 ASN A O 1
ATOM 673 N N . PHE A 1 84 ? -9.060 -4.657 6.346 1.00 93.75 84 PHE A N 1
ATOM 674 C CA . PHE A 1 84 ? -8.889 -6.078 6.059 1.00 93.75 84 PHE A CA 1
ATOM 675 C C . PHE A 1 84 ? -10.148 -6.588 5.356 1.00 93.75 84 PHE A C 1
ATOM 677 O O . PHE A 1 84 ? -11.207 -6.667 5.980 1.00 93.75 84 PHE A O 1
ATOM 684 N N . ASP A 1 85 ? -10.038 -6.936 4.073 1.00 91.69 85 ASP A N 1
ATOM 685 C CA . ASP A 1 85 ? -11.126 -7.576 3.320 1.00 91.69 85 ASP A CA 1
ATOM 686 C C . ASP A 1 85 ? -11.404 -8.979 3.903 1.00 91.69 85 ASP A C 1
ATOM 688 O O . ASP A 1 85 ? -12.549 -9.426 3.980 1.00 91.69 85 ASP A O 1
ATOM 692 N N . ASN A 1 86 ? -10.351 -9.676 4.353 1.00 90.25 86 ASN A N 1
ATOM 693 C CA . ASN A 1 86 ? -10.411 -10.948 5.079 1.00 90.25 86 ASN A CA 1
ATOM 694 C C . ASN A 1 86 ? -9.069 -11.222 5.808 1.00 90.25 86 ASN A C 1
ATOM 696 O O . ASN A 1 86 ? -8.242 -10.328 5.963 1.00 90.25 86 ASN A O 1
ATOM 700 N N . ALA A 1 87 ? -8.842 -12.449 6.294 1.00 88.62 87 ALA A N 1
ATOM 701 C CA . ALA A 1 87 ? -7.623 -12.807 7.034 1.00 88.62 87 ALA A CA 1
ATOM 702 C C . ALA A 1 87 ? -6.333 -12.838 6.184 1.00 88.62 87 ALA A C 1
ATOM 704 O O . ALA A 1 87 ? -5.246 -12.864 6.759 1.00 88.62 87 ALA A O 1
ATOM 705 N N . SER A 1 88 ? -6.440 -12.852 4.855 1.00 91.00 88 SER A N 1
ATOM 706 C CA . SER A 1 88 ? -5.323 -12.893 3.905 1.00 91.00 88 SER A CA 1
ATOM 707 C C . SER A 1 88 ? -5.313 -11.714 2.931 1.00 91.00 88 SER A C 1
ATOM 709 O O . SER A 1 88 ? -4.463 -11.689 2.051 1.00 91.00 88 SER A O 1
ATOM 711 N N . ALA A 1 89 ? -6.200 -10.726 3.093 1.00 93.12 89 ALA A N 1
ATOM 712 C CA . ALA A 1 89 ? -6.274 -9.548 2.231 1.00 93.12 89 ALA A CA 1
ATOM 713 C C . ALA A 1 89 ? -6.357 -8.248 3.048 1.00 93.12 89 ALA A C 1
ATOM 715 O O . ALA A 1 89 ? -7.330 -8.019 3.771 1.00 93.12 89 ALA A O 1
ATOM 716 N N . LEU A 1 90 ? -5.343 -7.392 2.903 1.00 94.44 90 LEU A N 1
ATOM 717 C CA . LEU A 1 90 ? -5.304 -6.017 3.403 1.00 94.44 90 LEU A CA 1
ATOM 718 C C . LEU A 1 90 ? -5.353 -5.075 2.202 1.00 94.44 90 LEU A C 1
ATOM 720 O O . LEU A 1 90 ? -4.453 -5.095 1.364 1.00 94.44 90 LEU A O 1
ATOM 724 N N . ARG A 1 91 ? -6.380 -4.233 2.136 1.00 96.31 91 ARG A N 1
ATOM 725 C CA . ARG A 1 91 ? -6.537 -3.235 1.082 1.00 96.31 91 ARG A CA 1
ATOM 726 C C . ARG A 1 91 ? -6.291 -1.837 1.632 1.00 96.31 91 ARG A C 1
ATOM 728 O O . ARG A 1 91 ? -6.705 -1.523 2.747 1.00 96.31 91 ARG A O 1
ATOM 735 N N . ILE A 1 92 ? -5.606 -1.012 0.847 1.00 96.31 92 ILE A N 1
ATOM 736 C CA . ILE A 1 92 ? -5.285 0.378 1.161 1.00 96.31 92 ILE A CA 1
ATOM 737 C C . ILE A 1 92 ? -5.591 1.225 -0.072 1.00 96.31 92 ILE A C 1
ATOM 739 O O . ILE A 1 92 ? -5.054 0.977 -1.149 1.00 96.31 92 ILE A O 1
ATOM 743 N N . ARG A 1 93 ? -6.432 2.243 0.086 1.00 97.50 93 ARG A N 1
ATOM 744 C CA . ARG A 1 93 ? -6.854 3.141 -0.989 1.00 97.50 93 ARG A CA 1
ATOM 745 C C . ARG A 1 93 ? -6.469 4.571 -0.669 1.00 97.50 93 ARG A C 1
ATOM 747 O O . ARG A 1 93 ? -6.733 5.053 0.430 1.00 97.50 93 ARG A O 1
ATOM 754 N N . PHE A 1 94 ? -5.891 5.255 -1.644 1.00 97.19 94 PHE A N 1
ATOM 755 C CA . PHE A 1 94 ? -5.474 6.647 -1.528 1.00 97.19 94 PHE A CA 1
ATOM 756 C C . PHE A 1 94 ? -6.323 7.531 -2.431 1.00 97.19 94 PHE A C 1
ATOM 758 O O . PHE A 1 94 ? -6.550 7.203 -3.599 1.00 97.19 94 PHE A O 1
ATOM 765 N N . TYR A 1 95 ? -6.746 8.676 -1.903 1.00 97.56 95 TYR A N 1
ATOM 766 C CA . TYR A 1 95 ? -7.632 9.598 -2.598 1.00 97.56 95 TYR A CA 1
ATOM 767 C C . TYR A 1 95 ? -7.034 11.001 -2.652 1.00 97.56 95 TYR A C 1
ATOM 769 O O . TYR A 1 95 ? -6.563 11.528 -1.643 1.00 97.56 95 TYR A O 1
ATOM 777 N N . LYS A 1 96 ? -7.101 11.631 -3.825 1.00 97.12 96 LYS A N 1
ATOM 778 C CA . LYS A 1 96 ? -6.710 13.025 -4.060 1.00 97.12 96 LYS A CA 1
ATOM 779 C C . LYS A 1 96 ? -7.891 13.757 -4.678 1.00 97.12 96 LYS A C 1
ATOM 781 O O . LYS A 1 96 ? -8.436 13.304 -5.680 1.00 97.12 96 LYS A O 1
ATOM 786 N N . THR A 1 97 ? -8.311 14.860 -4.067 1.00 95.12 97 THR A N 1
ATOM 787 C CA . THR A 1 97 ? -9.473 15.652 -4.496 1.00 95.12 97 THR A CA 1
ATOM 788 C C . THR A 1 97 ? -10.707 14.758 -4.689 1.00 95.12 97 THR A C 1
ATOM 790 O O . THR A 1 97 ? -11.340 14.757 -5.742 1.00 95.12 97 THR A O 1
ATOM 793 N N . GLU A 1 98 ? -10.977 13.913 -3.684 1.00 93.69 98 GLU A N 1
ATOM 794 C CA . GLU A 1 98 ? -12.080 12.930 -3.647 1.00 93.69 98 GLU A CA 1
ATOM 795 C C . GLU A 1 98 ? -12.043 11.843 -4.741 1.00 93.69 98 GLU A C 1
ATOM 797 O O . GLU A 1 98 ? -12.963 11.038 -4.861 1.00 93.69 98 GLU A O 1
ATOM 802 N N . THR A 1 99 ? -10.960 11.760 -5.516 1.00 96.00 99 THR A N 1
ATOM 803 C CA . THR A 1 99 ? -10.771 10.748 -6.561 1.00 96.00 99 THR A CA 1
ATOM 804 C C . THR A 1 99 ? -9.808 9.670 -6.082 1.00 96.00 99 THR A C 1
ATOM 806 O O . THR A 1 99 ? -8.739 9.990 -5.565 1.00 96.00 99 THR A O 1
ATOM 809 N N . LEU A 1 100 ? -10.159 8.393 -6.272 1.00 96.44 100 LEU A N 1
ATOM 810 C CA . LEU A 1 100 ? -9.250 7.269 -6.030 1.00 96.44 100 LEU A CA 1
ATOM 811 C C . LEU A 1 100 ? -8.071 7.352 -7.005 1.00 96.44 100 LEU A C 1
ATOM 813 O O . LEU A 1 100 ? -8.269 7.275 -8.217 1.00 96.44 100 LEU A O 1
ATOM 817 N N . ILE A 1 101 ? -6.858 7.489 -6.475 1.00 95.62 101 ILE A N 1
ATOM 818 C CA . ILE A 1 101 ? -5.635 7.611 -7.280 1.00 95.62 101 ILE A CA 1
ATOM 819 C C . ILE A 1 101 ? -4.719 6.392 -7.185 1.00 95.62 101 ILE A C 1
ATOM 821 O O . ILE A 1 101 ? -3.893 6.206 -8.069 1.00 95.62 101 ILE A O 1
ATOM 825 N N . LEU A 1 102 ? -4.846 5.573 -6.138 1.00 94.56 102 LEU A N 1
ATOM 826 C CA . LEU A 1 102 ? -4.039 4.369 -5.939 1.00 94.56 102 LEU A CA 1
ATOM 827 C C . LEU A 1 102 ? -4.828 3.363 -5.090 1.00 94.56 102 LEU A C 1
ATOM 829 O O . LEU A 1 102 ? -5.321 3.716 -4.018 1.00 94.56 102 LEU A O 1
ATOM 833 N N . ASP A 1 103 ? -4.932 2.121 -5.567 1.00 95.88 103 ASP A N 1
ATOM 834 C CA . ASP A 1 103 ? -5.498 0.982 -4.825 1.00 95.88 103 ASP A CA 1
ATOM 835 C C . ASP A 1 103 ? -4.408 -0.081 -4.657 1.00 95.88 103 ASP A C 1
ATOM 837 O O . ASP A 1 103 ? -3.897 -0.623 -5.639 1.00 95.88 103 ASP A O 1
ATOM 841 N N . VAL A 1 104 ? -4.026 -0.343 -3.409 1.00 93.88 104 VAL A N 1
ATOM 842 C CA . VAL A 1 104 ? -2.993 -1.308 -3.034 1.00 93.88 104 VAL A CA 1
ATOM 843 C C . VAL A 1 104 ? -3.658 -2.479 -2.326 1.00 93.88 104 VAL A C 1
ATOM 845 O O . VAL A 1 104 ? -4.249 -2.319 -1.258 1.00 93.88 104 VAL A O 1
ATOM 848 N N . LEU A 1 105 ? -3.512 -3.673 -2.895 1.00 93.88 105 LEU A N 1
ATOM 849 C CA . LEU A 1 105 ? -3.930 -4.922 -2.271 1.00 93.88 105 LEU A CA 1
ATOM 850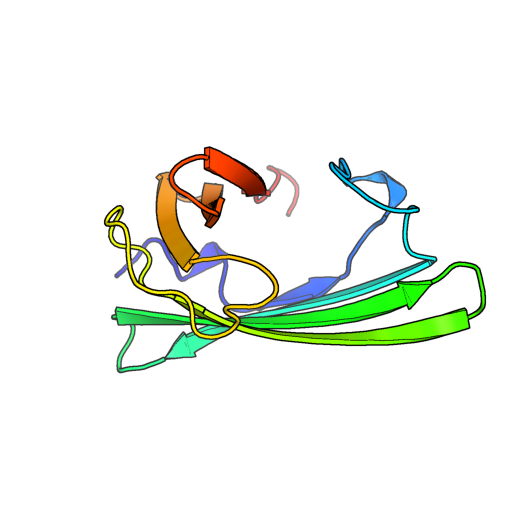 C C . LEU A 1 105 ? -2.695 -5.716 -1.844 1.00 93.88 105 LEU A C 1
ATOM 852 O O . LEU A 1 105 ? -1.904 -6.155 -2.675 1.00 93.88 105 LEU A O 1
ATOM 856 N N . HIS A 1 106 ? -2.556 -5.927 -0.540 1.00 91.69 106 HIS A N 1
ATOM 857 C CA . HIS A 1 106 ? -1.647 -6.918 0.015 1.00 91.69 106 HIS A CA 1
ATOM 858 C C . HIS A 1 106 ? -2.415 -8.227 0.188 1.00 91.69 106 HIS A C 1
ATOM 860 O O . HIS A 1 106 ? -3.320 -8.311 1.021 1.00 91.69 106 HIS A O 1
ATOM 866 N N . GLU A 1 107 ? -2.045 -9.242 -0.586 1.00 91.31 107 GLU A N 1
ATOM 867 C CA . GLU A 1 107 ? -2.655 -10.568 -0.535 1.00 91.31 107 GLU A CA 1
ATOM 868 C C . GLU A 1 107 ? -1.619 -11.622 -0.133 1.00 91.31 107 GLU A C 1
ATOM 870 O O . GLU A 1 107 ? -0.530 -11.694 -0.702 1.00 91.31 107 GLU A O 1
ATOM 875 N N . ILE A 1 108 ? -1.960 -12.437 0.866 1.00 88.88 108 ILE A N 1
ATOM 876 C CA . ILE A 1 108 ? -1.176 -13.608 1.263 1.00 88.88 108 ILE A CA 1
ATOM 877 C C . ILE A 1 108 ? -1.669 -14.785 0.434 1.00 88.88 108 ILE A C 1
ATOM 879 O O . ILE A 1 108 ? -2.818 -15.217 0.568 1.00 88.88 108 ILE A O 1
ATOM 883 N N . MET A 1 109 ? -0.795 -15.308 -0.418 1.00 83.94 109 MET A N 1
ATOM 884 C CA . MET A 1 109 ? -1.137 -16.410 -1.305 1.00 83.94 109 MET A CA 1
ATOM 885 C C . MET A 1 109 ? -1.174 -17.740 -0.529 1.00 83.94 109 MET A C 1
ATOM 887 O O . MET A 1 109 ? -0.503 -17.889 0.492 1.00 83.94 109 MET A O 1
ATOM 891 N N . PRO A 1 110 ? -1.924 -18.759 -0.994 1.00 76.44 110 PRO A N 1
ATOM 892 C CA . PRO A 1 110 ? -2.066 -20.037 -0.283 1.00 76.44 110 PRO A CA 1
ATOM 893 C C . PRO A 1 110 ? -0.747 -20.771 0.006 1.00 76.44 110 PRO A C 1
ATOM 895 O O . PRO A 1 110 ? -0.692 -21.640 0.873 1.00 76.44 110 PRO A O 1
ATOM 898 N N . ASN A 1 111 ? 0.303 -20.460 -0.750 1.00 73.31 111 ASN A N 1
ATOM 899 C CA . ASN A 1 111 ? 1.641 -21.028 -0.631 1.00 73.31 111 ASN A CA 1
ATOM 900 C C . ASN A 1 111 ? 2.587 -20.236 0.289 1.00 73.31 111 ASN A C 1
ATOM 902 O O . ASN A 1 111 ? 3.740 -20.649 0.419 1.00 73.31 111 ASN A O 1
ATOM 906 N N . GLY A 1 112 ? 2.101 -19.174 0.940 1.00 57.28 112 GLY A N 1
ATOM 907 C CA . GLY A 1 112 ? 2.926 -18.231 1.697 1.00 57.28 112 GLY A CA 1
ATOM 908 C C . GLY A 1 112 ? 3.473 -17.149 0.786 1.00 57.28 112 GLY A C 1
ATOM 909 O O . GLY A 1 112 ? 4.514 -17.402 0.140 1.00 57.28 112 GLY A O 1
#